Protein AF-A0A261VZ79-F1 (afdb_monomer_lite)

Foldseek 3Di:
DDDADAQQEFEEALPPQSVLLLVLLLVLPPPRHAYEYEYPPVVSCVVCPPVYHDDPDLLVSQVRHQEYEYADPDLVVVCVSQVQDPVRARPHQAANGEYEYQDDDPDHPPCNQVRCVVSHYHYHYNPDDLVVQLVSLVSRHPNVNSVSSSCSNVPD

InterPro domains:
  IPR028939 Pyrroline-5-carboxylate reductase, catalytic, N-terminal [PF03807] (8-75)
  IPR036291 NAD(P)-binding domain superfamily [SSF51735] (8-86)

Secondary structure (DSSP, 8-state):
--PPPPEEEEEE--SHHHHHHHHHHHHTT-TTEEEEEE-SSGGGTGGGBTTBEE-SSHHHHHHT-SEEEE--SSHHHHHHHTT--TT----S--TT-EEEE-S--SSPPTTHHHHHHHTT-EEE-TT--HHHHHHHHHHHS-HHHHHHHHHHHH--

Sequence (156 aa):
MNTPPVARIGIIGLGATGSAAARRLLASGLPDLALTVFDKVPAHCEPFRGSATLAVSAQEALLESDLLLLALPAAREIDRTLERFSDGQVGVEVRGKLIWNLRARPQAPAGLREAVEAAGADYVPDHAGAAQLEDLLRRRFDAARARAVAAAMLGA

Structure (mmCIF, N/CA/C/O backbone):
data_AF-A0A261VZ79-F1
#
_entry.id   AF-A0A261VZ79-F1
#
loop_
_atom_site.group_PDB
_atom_site.id
_atom_site.type_symbol
_atom_site.label_atom_id
_atom_site.label_alt_id
_atom_site.label_comp_id
_atom_site.label_asym_id
_atom_site.label_entity_id
_atom_site.label_seq_id
_atom_site.pdbx_PDB_ins_code
_atom_site.Cartn_x
_atom_site.Cartn_y
_atom_site.Cartn_z
_atom_site.occupancy
_atom_site.B_iso_or_equiv
_atom_site.auth_seq_id
_atom_site.auth_comp_id
_atom_site.auth_asym_id
_atom_site.auth_atom_id
_atom_site.pdbx_PDB_model_num
ATOM 1 N N . MET A 1 1 ? -12.005 -11.834 24.770 1.00 37.53 1 MET A N 1
ATOM 2 C CA . MET A 1 1 ? -11.865 -10.376 24.575 1.00 37.53 1 MET A CA 1
ATOM 3 C C . MET A 1 1 ? -11.205 -10.186 23.218 1.00 37.53 1 MET A C 1
ATOM 5 O O . MET A 1 1 ? -9.996 -10.334 23.136 1.00 37.53 1 MET A O 1
ATOM 9 N N . ASN A 1 2 ? -11.983 -10.014 22.145 1.00 42.09 2 ASN A N 1
ATOM 10 C CA . ASN A 1 2 ? -11.414 -9.772 20.817 1.00 42.09 2 ASN A CA 1
ATOM 11 C C . ASN A 1 2 ? -11.072 -8.288 20.729 1.00 42.09 2 ASN A C 1
ATOM 13 O O . ASN A 1 2 ? -11.975 -7.459 20.646 1.00 42.09 2 ASN A O 1
ATOM 17 N N . THR A 1 3 ? -9.786 -7.956 20.781 1.00 48.12 3 THR A N 1
ATOM 18 C CA . THR A 1 3 ? -9.308 -6.639 20.362 1.00 48.12 3 THR A CA 1
ATOM 19 C C . THR A 1 3 ? -9.805 -6.408 18.934 1.00 48.12 3 THR A C 1
ATOM 21 O O . THR A 1 3 ? -9.675 -7.324 18.111 1.00 48.12 3 THR A O 1
ATOM 24 N N . PRO A 1 4 ? -10.418 -5.257 18.613 1.00 52.59 4 PRO A N 1
ATOM 25 C CA . PRO A 1 4 ? -10.781 -4.980 17.234 1.00 52.59 4 PRO A CA 1
ATOM 26 C C . PRO A 1 4 ? -9.501 -5.059 16.383 1.00 52.59 4 PRO A C 1
ATOM 28 O O . PRO A 1 4 ? -8.465 -4.545 16.805 1.00 52.59 4 PRO A O 1
ATOM 31 N N . PRO A 1 5 ? -9.528 -5.740 15.226 1.00 65.00 5 PRO A N 1
ATOM 32 C CA . PRO A 1 5 ? -8.325 -5.929 14.425 1.00 65.00 5 PRO A CA 1
ATOM 33 C C . PRO A 1 5 ? -7.767 -4.566 13.997 1.00 65.00 5 PRO A C 1
ATOM 35 O O . PRO A 1 5 ? -8.494 -3.741 13.450 1.00 65.00 5 PRO A O 1
ATOM 38 N N . VAL A 1 6 ? -6.491 -4.323 14.294 1.00 80.38 6 VAL A N 1
ATOM 39 C CA . VAL A 1 6 ? -5.747 -3.104 13.937 1.00 80.38 6 VAL A CA 1
ATOM 40 C C . VAL A 1 6 ? -5.672 -2.993 12.412 1.00 80.38 6 VAL A C 1
ATOM 42 O O . VAL A 1 6 ? -5.397 -3.982 11.732 1.00 80.38 6 VAL A O 1
ATOM 45 N N . ALA A 1 7 ? -5.893 -1.801 11.854 1.00 86.56 7 ALA A N 1
ATOM 46 C CA . ALA A 1 7 ? -5.720 -1.574 10.423 1.00 86.56 7 ALA A CA 1
ATOM 47 C C . ALA A 1 7 ? -4.224 -1.444 10.113 1.00 86.56 7 ALA A C 1
ATOM 49 O O . ALA A 1 7 ? -3.637 -0.381 10.310 1.00 86.56 7 ALA A O 1
ATOM 50 N N . ARG A 1 8 ? -3.594 -2.531 9.658 1.00 94.25 8 ARG A N 1
ATOM 51 C CA . ARG A 1 8 ? -2.156 -2.557 9.364 1.00 94.25 8 ARG A CA 1
ATOM 52 C C . ARG A 1 8 ? -1.882 -2.164 7.916 1.00 94.25 8 ARG A C 1
ATOM 54 O O . ARG A 1 8 ? -2.153 -2.939 6.994 1.00 94.25 8 ARG A O 1
ATOM 61 N N . ILE A 1 9 ? -1.345 -0.967 7.708 1.00 96.38 9 ILE A N 1
ATOM 62 C CA . ILE A 1 9 ? -1.091 -0.408 6.376 1.00 96.38 9 ILE A CA 1
ATOM 63 C C . ILE A 1 9 ? 0.400 -0.117 6.223 1.00 96.38 9 ILE A C 1
ATOM 65 O O . ILE A 1 9 ? 0.998 0.567 7.047 1.00 96.38 9 ILE A O 1
ATOM 69 N N . GLY A 1 10 ? 0.994 -0.628 5.151 1.00 97.62 10 GLY A N 1
ATOM 70 C CA . GLY A 1 10 ? 2.381 -0.393 4.771 1.00 97.62 10 GLY A CA 1
ATOM 71 C C . GLY A 1 10 ? 2.465 0.590 3.608 1.00 97.62 10 GLY A C 1
ATOM 72 O O . GLY A 1 10 ? 1.652 0.515 2.688 1.00 97.62 10 GLY A O 1
ATOM 73 N N . ILE A 1 11 ? 3.457 1.481 3.596 1.00 98.12 11 ILE A N 1
ATOM 74 C CA . ILE A 1 11 ? 3.778 2.323 2.432 1.00 98.12 11 ILE A CA 1
ATOM 75 C C . ILE A 1 11 ? 5.247 2.160 2.074 1.00 98.12 11 ILE A C 1
ATOM 77 O O . ILE A 1 11 ? 6.126 2.419 2.895 1.00 98.12 11 ILE A O 1
ATOM 81 N N . ILE A 1 12 ? 5.509 1.787 0.821 1.00 97.81 12 ILE A N 1
ATOM 82 C CA . ILE A 1 12 ? 6.857 1.688 0.266 1.00 97.81 12 ILE A CA 1
ATOM 83 C C . ILE A 1 12 ? 7.052 2.760 -0.810 1.00 97.81 12 ILE A C 1
ATOM 85 O O . ILE A 1 12 ? 6.355 2.789 -1.828 1.00 97.81 12 ILE A O 1
ATOM 89 N N . GLY A 1 13 ? 8.050 3.616 -0.588 1.00 96.94 13 GLY A N 1
ATOM 90 C CA . GLY A 1 13 ? 8.371 4.782 -1.406 1.00 96.94 13 GLY A CA 1
ATOM 91 C C . GLY A 1 13 ? 7.678 6.039 -0.885 1.00 96.94 13 GLY A C 1
ATOM 92 O O . GLY A 1 13 ? 6.490 6.239 -1.101 1.00 96.94 13 GLY A O 1
ATOM 93 N N . LEU A 1 14 ? 8.433 6.932 -0.253 1.00 96.81 14 LEU A N 1
ATOM 94 C CA . LEU A 1 14 ? 7.964 8.168 0.377 1.00 96.81 14 LEU A CA 1
ATOM 95 C C . LEU A 1 14 ? 8.366 9.428 -0.401 1.00 96.81 14 LEU A C 1
ATOM 97 O O . LEU A 1 14 ? 8.446 10.524 0.153 1.00 96.81 14 LEU A O 1
ATOM 101 N N . GLY A 1 15 ? 8.502 9.314 -1.725 1.00 93.12 15 GLY A N 1
ATOM 102 C CA . GLY A 1 15 ? 8.431 10.478 -2.613 1.00 93.12 15 GLY A CA 1
ATOM 103 C C . GLY A 1 15 ? 7.061 11.177 -2.537 1.00 93.12 15 GLY A C 1
ATOM 104 O O . GLY A 1 15 ? 6.198 10.801 -1.747 1.00 93.12 15 GLY A O 1
ATOM 105 N N . ALA A 1 16 ? 6.811 12.167 -3.402 1.00 92.81 16 ALA A N 1
ATOM 106 C CA . ALA A 1 16 ? 5.600 13.004 -3.341 1.00 92.81 16 ALA A CA 1
ATOM 107 C C . ALA A 1 16 ? 4.281 12.218 -3.145 1.00 92.81 16 A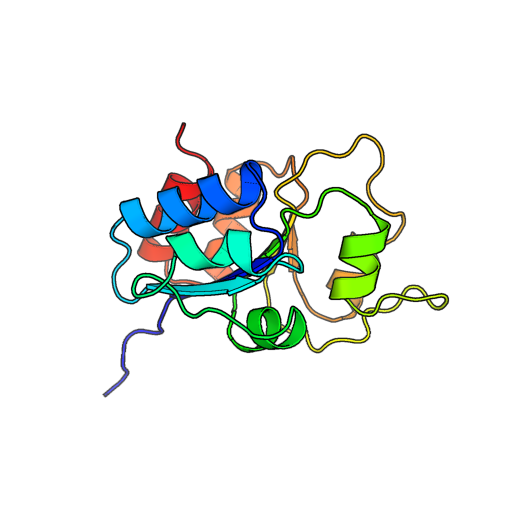LA A C 1
ATOM 109 O O . ALA A 1 16 ? 3.519 12.515 -2.229 1.00 92.81 16 ALA A O 1
ATOM 110 N N . THR A 1 17 ? 4.047 11.180 -3.957 1.00 93.25 17 THR A N 1
ATOM 111 C CA . THR A 1 17 ? 2.842 10.332 -3.893 1.00 93.25 17 THR A CA 1
ATOM 112 C C . THR A 1 17 ? 2.699 9.587 -2.565 1.00 93.25 17 THR A C 1
ATOM 114 O O . THR A 1 17 ? 1.658 9.687 -1.924 1.00 93.25 17 THR A O 1
ATOM 117 N N . GLY A 1 18 ? 3.728 8.848 -2.137 1.00 95.44 18 GLY A N 1
ATOM 118 C CA . GLY A 1 18 ? 3.648 8.040 -0.917 1.00 95.44 18 GLY A CA 1
ATOM 119 C C . GLY A 1 18 ? 3.608 8.895 0.343 1.00 95.44 18 GLY A C 1
ATOM 120 O O . GLY A 1 18 ? 2.823 8.617 1.243 1.00 95.44 18 GLY A O 1
ATOM 121 N N . SER A 1 19 ? 4.355 10.002 0.366 1.00 96.69 19 SER A N 1
ATOM 122 C CA . SER A 1 19 ? 4.275 10.981 1.452 1.00 96.69 19 SER A CA 1
ATOM 123 C C . SER A 1 19 ? 2.883 11.615 1.559 1.00 96.69 19 SER A C 1
ATOM 125 O O . SER A 1 19 ? 2.371 11.796 2.663 1.00 96.69 19 SER A O 1
ATOM 127 N N . ALA A 1 20 ? 2.241 11.943 0.432 1.00 95.38 20 ALA A N 1
ATOM 128 C CA . ALA A 1 20 ? 0.870 12.452 0.434 1.00 95.38 20 ALA A CA 1
ATOM 129 C C . ALA A 1 20 ? -0.128 11.400 0.944 1.00 95.38 20 ALA A C 1
ATOM 131 O O . ALA A 1 20 ? -0.973 11.726 1.774 1.00 95.38 20 ALA A O 1
ATOM 132 N N . ALA A 1 21 ? 0.000 10.143 0.507 1.00 95.31 21 ALA A N 1
ATOM 133 C CA . ALA A 1 21 ? -0.827 9.037 0.988 1.00 95.31 21 ALA A CA 1
ATOM 134 C C . ALA A 1 21 ? -0.677 8.818 2.502 1.00 95.31 21 ALA A C 1
ATOM 136 O O . ALA A 1 21 ? -1.677 8.762 3.215 1.00 95.31 21 ALA A O 1
ATOM 137 N N . ALA A 1 22 ? 0.560 8.789 3.007 1.00 96.56 22 ALA A N 1
ATOM 138 C CA . ALA A 1 22 ? 0.850 8.665 4.433 1.00 96.56 22 ALA A CA 1
ATOM 139 C C . ALA A 1 22 ? 0.172 9.778 5.246 1.00 96.56 22 ALA A C 1
ATOM 141 O O . ALA A 1 22 ? -0.528 9.508 6.218 1.00 96.56 22 ALA A O 1
ATOM 142 N N . ARG A 1 23 ? 0.311 11.037 4.807 1.00 96.25 23 ARG A N 1
ATOM 143 C CA . ARG A 1 23 ? -0.326 12.187 5.469 1.00 96.25 23 ARG A CA 1
ATOM 144 C C . ARG A 1 23 ? -1.848 12.096 5.458 1.00 96.25 23 ARG A C 1
ATOM 146 O O . ARG A 1 23 ? -2.460 12.400 6.473 1.00 96.25 23 ARG A O 1
ATOM 153 N N . ARG A 1 24 ? -2.459 11.672 4.347 1.00 95.00 24 ARG A N 1
ATOM 154 C CA . ARG A 1 24 ? -3.919 11.499 4.251 1.00 95.00 24 ARG A CA 1
ATOM 155 C C . ARG A 1 24 ? -4.427 10.416 5.197 1.00 95.00 24 ARG A C 1
ATOM 157 O O . ARG A 1 24 ? -5.409 10.643 5.893 1.00 95.00 24 ARG A O 1
ATOM 164 N N . LEU A 1 25 ? -3.740 9.276 5.269 1.00 94.19 25 LEU A N 1
ATOM 165 C CA . LEU A 1 25 ? -4.099 8.199 6.194 1.00 94.19 25 LEU A CA 1
ATOM 166 C C . LEU A 1 25 ? -3.987 8.648 7.652 1.00 94.19 25 LEU A C 1
ATOM 168 O O . LEU A 1 25 ? -4.920 8.433 8.418 1.00 94.19 25 LEU A O 1
ATOM 172 N N . LEU A 1 26 ? -2.911 9.344 8.022 1.00 94.25 26 LEU A N 1
ATOM 173 C CA . LEU A 1 26 ? -2.759 9.895 9.373 1.00 94.25 26 LEU A CA 1
ATOM 174 C C . LEU A 1 26 ? -3.832 10.950 9.689 1.00 94.25 26 LEU A C 1
ATOM 176 O O . LEU A 1 26 ? -4.430 10.922 10.761 1.00 94.25 26 LEU A O 1
ATOM 180 N N . ALA A 1 27 ? -4.127 11.843 8.741 1.00 92.81 27 ALA A N 1
ATOM 181 C CA . ALA A 1 27 ? -5.141 12.885 8.901 1.00 92.81 27 ALA A CA 1
ATOM 182 C C . ALA A 1 27 ? -6.579 12.340 8.941 1.00 92.81 27 ALA A C 1
ATOM 184 O O . ALA A 1 27 ? -7.464 13.010 9.467 1.00 92.81 27 ALA A O 1
ATOM 185 N N . SER A 1 28 ? -6.821 11.136 8.413 1.00 89.19 28 SER A N 1
ATOM 186 C CA . SER A 1 28 ? -8.148 10.507 8.427 1.00 89.19 28 SER A CA 1
ATOM 187 C C . SER A 1 28 ? -8.647 10.164 9.834 1.00 89.19 28 SER A C 1
ATOM 189 O O . SER A 1 28 ? -9.841 9.929 10.011 1.00 89.19 28 SER A O 1
ATOM 191 N N . GLY A 1 29 ? -7.749 10.119 10.828 1.00 81.94 29 GLY A N 1
ATOM 192 C CA . GLY A 1 29 ? -8.102 9.780 12.207 1.00 81.94 29 GLY A CA 1
ATOM 193 C C . GLY A 1 29 ? -8.626 8.352 12.366 1.00 81.94 29 GLY A C 1
ATOM 194 O O . GLY A 1 29 ? -9.380 8.086 13.299 1.00 81.94 29 GLY A O 1
ATOM 195 N N . LEU A 1 30 ? -8.262 7.446 11.448 1.00 84.25 30 LEU A N 1
ATOM 196 C CA . LEU A 1 30 ? -8.615 6.029 11.507 1.00 84.25 30 LEU A CA 1
ATOM 197 C C . LEU A 1 30 ? -8.256 5.447 12.888 1.00 84.25 30 LEU A C 1
ATOM 199 O O . LEU A 1 30 ? -7.072 5.422 13.240 1.00 84.25 30 LEU A O 1
ATOM 203 N N . PRO A 1 31 ? -9.242 4.969 13.670 1.00 76.88 31 PRO A N 1
ATOM 204 C CA . PRO A 1 31 ? -8.961 4.362 14.961 1.00 76.88 31 PRO A CA 1
ATOM 205 C C . PRO A 1 31 ? -8.159 3.075 14.755 1.00 76.88 31 PRO A C 1
ATOM 207 O O . PRO A 1 31 ? -8.459 2.281 13.856 1.00 76.88 31 PRO A O 1
ATOM 210 N N . ASP A 1 32 ? -7.142 2.879 15.595 1.00 85.19 32 ASP A N 1
ATOM 211 C CA . ASP A 1 32 ? -6.253 1.714 15.561 1.00 85.19 32 ASP A CA 1
ATOM 212 C C . ASP A 1 32 ? -5.554 1.520 14.200 1.00 85.19 32 ASP A C 1
ATOM 214 O O . ASP A 1 32 ? -5.424 0.399 13.702 1.00 85.19 32 ASP A O 1
ATOM 218 N N . LEU A 1 33 ? -5.126 2.619 13.569 1.00 91.38 33 LEU A N 1
ATOM 219 C CA . LEU A 1 33 ? -4.243 2.584 12.403 1.00 91.38 33 LEU A CA 1
ATOM 220 C C . LEU A 1 33 ? -2.807 2.268 12.842 1.00 91.38 33 LEU A C 1
ATOM 222 O O . LEU A 1 33 ? -2.171 3.067 13.527 1.00 91.38 33 LEU A O 1
ATOM 226 N N . ALA A 1 34 ? -2.270 1.143 12.373 1.00 94.31 34 ALA A N 1
ATOM 227 C CA . ALA A 1 34 ? -0.839 0.863 12.411 1.00 94.31 34 ALA A CA 1
ATOM 228 C C . ALA A 1 34 ? -0.248 1.148 11.029 1.00 94.31 34 ALA A C 1
ATOM 230 O O . ALA A 1 34 ? -0.346 0.327 10.114 1.00 94.31 34 ALA A O 1
ATOM 231 N N . LEU A 1 35 ? 0.329 2.340 10.877 1.00 96.94 35 LEU A N 1
ATOM 232 C CA . LEU A 1 35 ? 1.015 2.743 9.655 1.00 96.94 35 LEU A CA 1
ATOM 233 C C . LEU A 1 35 ? 2.505 2.406 9.759 1.00 96.94 35 LEU A C 1
ATOM 235 O O . LEU A 1 35 ? 3.185 2.905 10.654 1.00 96.94 35 LEU A O 1
ATOM 239 N N . THR A 1 36 ? 3.013 1.629 8.807 1.00 98.06 36 THR A N 1
ATOM 240 C CA . THR A 1 36 ? 4.442 1.336 8.652 1.00 98.06 36 THR A CA 1
ATOM 241 C C . THR A 1 36 ? 4.937 1.920 7.337 1.00 98.06 36 THR A C 1
ATOM 243 O O . THR A 1 36 ? 4.340 1.700 6.285 1.00 98.06 36 THR A O 1
ATOM 246 N N . VAL A 1 37 ? 6.029 2.679 7.366 1.00 98.44 37 VAL A N 1
ATOM 247 C CA . VAL A 1 37 ? 6.577 3.346 6.181 1.00 98.44 37 VAL A CA 1
ATOM 248 C C . VAL A 1 37 ? 8.021 2.943 5.926 1.00 98.44 37 VAL A C 1
ATOM 250 O O . VAL A 1 37 ? 8.805 2.766 6.856 1.00 98.44 37 VAL A O 1
ATOM 253 N N . PHE A 1 38 ? 8.376 2.836 4.648 1.00 98.31 38 PHE A N 1
ATOM 254 C CA . PHE A 1 38 ? 9.738 2.585 4.200 1.00 98.31 38 PHE A CA 1
ATOM 255 C C . PHE A 1 38 ? 10.063 3.373 2.928 1.00 98.31 38 PHE A C 1
ATOM 257 O O . PHE A 1 38 ? 9.279 3.430 1.978 1.00 98.31 38 PHE A O 1
ATOM 264 N N . ASP A 1 39 ? 11.274 3.918 2.872 1.00 97.56 39 ASP A N 1
ATOM 265 C CA . ASP A 1 39 ? 11.907 4.437 1.665 1.00 97.56 39 ASP A CA 1
ATOM 266 C C . ASP A 1 39 ? 13.393 4.056 1.692 1.00 97.56 39 ASP A C 1
ATOM 268 O O . ASP A 1 39 ? 14.020 4.005 2.749 1.00 97.56 39 ASP A O 1
ATOM 272 N N . LYS A 1 40 ? 13.975 3.820 0.513 1.00 94.81 40 LYS A N 1
ATOM 273 C CA . LYS A 1 40 ? 15.418 3.586 0.359 1.00 94.81 40 LYS A CA 1
ATOM 274 C C . LYS A 1 40 ? 16.263 4.806 0.754 1.00 94.81 40 LYS A C 1
ATOM 276 O O . LYS A 1 40 ? 17.462 4.663 0.963 1.00 94.81 40 LYS A O 1
ATOM 281 N N . VAL A 1 41 ? 15.663 5.999 0.777 1.00 95.00 41 VAL A N 1
ATOM 282 C CA . VAL A 1 41 ? 16.247 7.258 1.244 1.00 95.00 41 VAL A CA 1
ATOM 283 C C . VAL A 1 41 ? 15.709 7.534 2.654 1.00 95.00 41 VAL A C 1
ATOM 285 O O . VAL A 1 41 ? 14.591 8.038 2.782 1.00 95.00 41 VAL A O 1
ATOM 288 N N . PRO A 1 42 ? 16.483 7.268 3.726 1.00 93.56 42 PRO A N 1
ATOM 289 C CA . PRO A 1 42 ? 15.990 7.369 5.104 1.00 93.56 42 PRO A CA 1
ATOM 290 C C . PRO A 1 42 ? 15.425 8.746 5.475 1.00 93.56 42 PRO A C 1
ATOM 292 O O . PRO A 1 42 ? 14.470 8.843 6.241 1.00 93.56 42 PRO A O 1
ATOM 295 N N . ALA A 1 43 ? 15.962 9.817 4.880 1.00 95.75 43 ALA A N 1
ATOM 296 C CA . ALA A 1 43 ? 15.487 11.182 5.096 1.00 95.75 43 ALA A CA 1
ATOM 297 C C . ALA A 1 43 ? 14.008 11.388 4.705 1.00 95.75 43 ALA A C 1
ATOM 299 O O . ALA A 1 43 ? 13.357 12.269 5.260 1.00 95.75 43 ALA A O 1
ATOM 300 N N . HIS A 1 44 ? 13.454 10.583 3.788 1.00 96.94 44 HIS A N 1
ATOM 301 C CA . HIS A 1 44 ? 12.030 10.655 3.443 1.00 96.94 44 HIS A CA 1
ATOM 302 C C . HIS A 1 44 ? 11.121 10.071 4.535 1.00 96.94 44 HIS A C 1
ATOM 304 O O . HIS A 1 44 ? 9.953 10.449 4.609 1.00 96.94 44 HIS A O 1
ATOM 310 N N . CYS A 1 45 ? 11.633 9.167 5.378 1.00 97.00 45 CYS A N 1
ATOM 311 C CA . CYS A 1 45 ? 10.884 8.554 6.478 1.00 97.00 45 CYS A CA 1
ATOM 312 C C . CYS A 1 45 ? 10.797 9.463 7.708 1.00 97.00 45 CYS A C 1
ATOM 314 O O . CYS A 1 45 ? 9.815 9.406 8.444 1.00 97.00 45 CYS A O 1
ATOM 316 N N . GLU A 1 46 ? 11.808 10.306 7.925 1.00 96.69 46 GLU A N 1
ATOM 317 C CA . GLU A 1 46 ? 11.949 11.125 9.133 1.00 96.69 46 GLU A CA 1
ATOM 318 C C . GLU A 1 46 ? 10.716 11.984 9.479 1.00 96.69 46 GLU A C 1
ATOM 320 O O . GLU A 1 46 ? 10.330 12.000 10.648 1.00 96.69 46 GLU A O 1
ATOM 325 N N . PRO A 1 47 ? 10.008 12.613 8.515 1.00 97.50 47 PRO A N 1
ATOM 326 C CA . PRO A 1 47 ? 8.791 13.376 8.806 1.00 97.50 47 PRO A CA 1
ATOM 327 C C . PRO A 1 47 ? 7.650 12.568 9.441 1.00 97.50 47 PRO A C 1
ATOM 329 O O . PRO A 1 47 ? 6.706 13.165 9.951 1.00 97.50 47 PRO A O 1
ATOM 332 N N . PHE A 1 48 ? 7.696 11.235 9.378 1.00 97.69 48 PHE A N 1
ATOM 333 C CA . PHE A 1 48 ? 6.671 10.346 9.928 1.00 97.69 48 PHE A CA 1
ATOM 334 C C . PHE A 1 48 ? 7.062 9.748 11.284 1.00 97.69 48 PHE A C 1
ATOM 336 O O . PHE A 1 48 ? 6.283 8.992 11.868 1.00 97.69 48 PHE A O 1
ATOM 343 N N . ARG A 1 49 ? 8.245 10.087 11.816 1.00 96.50 49 ARG A N 1
ATOM 344 C CA . ARG A 1 49 ? 8.698 9.609 13.125 1.00 96.50 49 ARG A CA 1
ATOM 345 C C . ARG A 1 49 ? 7.704 9.994 14.218 1.00 96.50 49 ARG A C 1
ATOM 347 O O . ARG A 1 49 ? 7.265 11.135 14.312 1.00 96.50 49 ARG A O 1
ATOM 354 N N . GLY A 1 50 ? 7.331 9.010 15.034 1.00 95.06 50 GLY A N 1
ATOM 355 C CA . GLY A 1 50 ? 6.352 9.169 16.113 1.00 95.06 50 GLY A CA 1
ATOM 356 C C . GLY A 1 50 ? 4.887 9.148 15.661 1.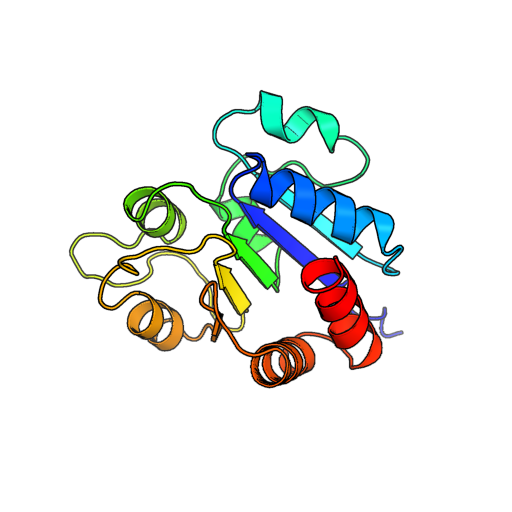00 95.06 50 GLY A C 1
ATOM 357 O O . GLY A 1 50 ? 4.014 9.020 16.508 1.00 95.06 50 GLY A O 1
ATOM 358 N N . SER A 1 51 ? 4.612 9.228 14.354 1.00 95.56 51 SER A N 1
ATOM 359 C CA . SER A 1 51 ? 3.259 9.076 13.786 1.00 95.56 51 SER A CA 1
ATOM 360 C C . SER A 1 51 ? 3.075 7.754 13.033 1.00 95.56 51 SER A C 1
AT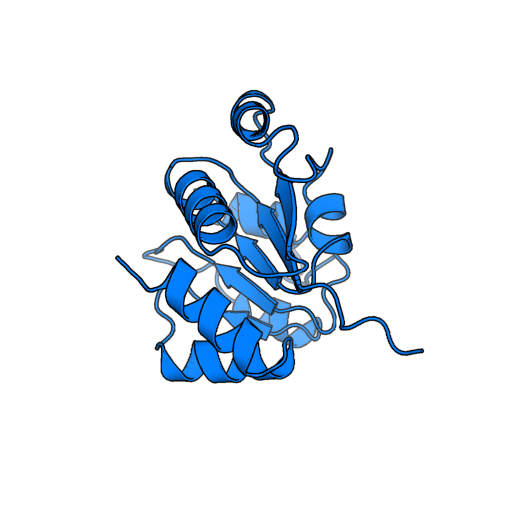OM 362 O O . SER A 1 51 ? 1.951 7.303 12.845 1.00 95.56 51 SER A O 1
ATOM 364 N N . ALA A 1 52 ? 4.170 7.135 12.597 1.00 96.88 52 ALA A N 1
ATOM 365 C CA . ALA A 1 52 ? 4.212 5.839 11.935 1.00 96.88 52 ALA A CA 1
ATOM 366 C C . ALA A 1 52 ? 5.420 5.032 12.432 1.00 96.88 52 ALA A C 1
ATOM 368 O O . ALA A 1 52 ? 6.389 5.593 12.956 1.00 96.88 52 ALA A O 1
ATOM 369 N N . THR A 1 53 ? 5.387 3.721 12.216 1.00 97.31 53 THR A N 1
ATOM 370 C CA . THR A 1 53 ? 6.557 2.851 12.343 1.00 97.31 53 THR A CA 1
ATOM 371 C C . THR A 1 53 ? 7.463 3.061 11.135 1.00 97.31 53 THR A C 1
ATOM 373 O O . THR A 1 53 ? 7.013 3.003 9.991 1.00 97.31 53 THR A O 1
ATOM 376 N N . LEU A 1 54 ? 8.750 3.308 11.374 1.00 98.25 54 LEU A N 1
ATOM 377 C CA . LEU A 1 54 ? 9.752 3.436 10.319 1.00 98.25 54 LEU A CA 1
ATOM 378 C C . LEU A 1 54 ? 10.421 2.077 10.160 1.00 98.25 54 LEU A C 1
ATOM 380 O O . LEU A 1 54 ? 11.260 1.713 10.981 1.00 98.25 54 LEU A O 1
ATOM 384 N N . ALA A 1 55 ? 10.044 1.341 9.121 1.00 97.56 55 ALA A N 1
ATOM 385 C CA . ALA A 1 55 ? 10.687 0.075 8.811 1.00 97.56 55 ALA A CA 1
ATOM 386 C C . ALA A 1 55 ? 12.126 0.310 8.323 1.00 97.56 55 ALA A C 1
ATOM 388 O O . ALA A 1 55 ? 12.420 1.289 7.630 1.00 97.56 55 ALA A O 1
ATOM 389 N N . VAL A 1 56 ? 13.024 -0.612 8.654 1.00 96.00 56 VAL A N 1
ATOM 390 C CA . VAL A 1 56 ? 14.414 -0.648 8.188 1.00 96.00 56 VAL A CA 1
ATOM 391 C C . VAL A 1 56 ? 14.543 -1.275 6.799 1.00 96.00 56 VAL A C 1
ATOM 393 O O . VAL A 1 56 ? 15.586 -1.147 6.158 1.00 96.00 56 VAL A O 1
ATOM 396 N N . SER A 1 57 ? 13.492 -1.940 6.308 1.00 95.62 57 SER A N 1
ATOM 397 C CA . SER A 1 57 ? 13.460 -2.554 4.978 1.00 95.62 57 SER A CA 1
ATOM 398 C C . SER A 1 57 ? 12.059 -2.572 4.351 1.00 95.62 57 SER A C 1
ATOM 400 O O . SER A 1 57 ? 11.039 -2.495 5.035 1.00 95.62 57 SER A O 1
ATOM 402 N N . ALA A 1 58 ? 12.007 -2.741 3.025 1.00 95.06 58 ALA A N 1
ATOM 403 C CA . ALA A 1 58 ? 10.761 -2.988 2.296 1.00 95.06 58 ALA A CA 1
ATOM 404 C C . ALA A 1 58 ? 10.057 -4.268 2.778 1.00 95.06 58 ALA A C 1
ATOM 406 O O . ALA A 1 58 ? 8.832 -4.298 2.875 1.00 95.06 58 ALA A O 1
ATOM 407 N N . GLN A 1 59 ? 10.836 -5.303 3.104 1.00 94.06 59 GLN A N 1
ATOM 408 C CA . GLN A 1 59 ? 10.331 -6.582 3.595 1.00 94.06 59 GLN A CA 1
ATOM 409 C C . GLN A 1 59 ? 9.639 -6.426 4.951 1.00 94.06 59 GLN A C 1
ATOM 411 O O . GLN A 1 59 ? 8.550 -6.952 5.146 1.00 94.06 59 GLN A O 1
ATOM 416 N N . GLU A 1 60 ? 10.223 -5.660 5.870 1.00 94.56 60 GLU A N 1
ATOM 417 C CA . GLU A 1 60 ? 9.599 -5.375 7.164 1.00 94.56 60 GLU A CA 1
ATOM 418 C C . GLU A 1 60 ? 8.287 -4.598 6.994 1.00 94.56 60 GLU A C 1
ATOM 420 O O . GLU A 1 60 ? 7.267 -4.997 7.550 1.00 94.56 60 GLU A O 1
ATOM 425 N N . ALA A 1 61 ? 8.263 -3.557 6.151 1.00 96.19 61 ALA A N 1
ATOM 426 C CA . ALA A 1 61 ? 7.023 -2.831 5.856 1.00 96.19 61 ALA A CA 1
ATOM 427 C C . ALA A 1 61 ? 5.928 -3.745 5.275 1.00 96.19 61 ALA A C 1
ATOM 429 O O . ALA A 1 61 ? 4.742 -3.570 5.564 1.00 96.19 61 ALA A O 1
ATOM 430 N N . LEU A 1 62 ? 6.316 -4.736 4.471 1.00 94.94 62 LEU A N 1
ATOM 431 C CA . LEU A 1 62 ? 5.420 -5.742 3.909 1.00 94.94 62 LEU A CA 1
ATOM 432 C C . LEU A 1 62 ? 4.927 -6.739 4.971 1.00 94.94 62 LEU A C 1
ATOM 434 O O . LEU A 1 62 ? 3.736 -7.049 5.001 1.00 94.94 62 LEU A O 1
ATOM 438 N N . LEU A 1 63 ? 5.792 -7.232 5.858 1.00 93.06 63 LEU A N 1
ATOM 439 C CA . LEU A 1 63 ? 5.424 -8.174 6.926 1.00 93.06 63 LEU A CA 1
ATOM 440 C C . LEU A 1 63 ? 4.451 -7.548 7.936 1.00 93.06 63 LEU A C 1
ATOM 442 O O . LEU A 1 63 ? 3.443 -8.166 8.298 1.00 93.06 63 LEU A O 1
ATOM 446 N N . GLU A 1 64 ? 4.704 -6.295 8.305 1.00 93.69 64 GLU A N 1
ATOM 447 C CA . GLU A 1 64 ? 3.916 -5.535 9.277 1.00 93.69 64 GLU A CA 1
ATOM 448 C C . GLU A 1 64 ? 2.573 -5.028 8.734 1.00 93.69 64 GLU A C 1
ATOM 450 O O . GLU A 1 64 ? 1.818 -4.401 9.470 1.00 93.69 64 GLU A O 1
ATOM 455 N N . SER A 1 65 ? 2.241 -5.298 7.467 1.00 95.25 65 SER A N 1
ATOM 456 C CA . SER A 1 65 ? 1.034 -4.778 6.819 1.00 95.25 65 SER A CA 1
ATOM 457 C C . SER A 1 65 ? 0.112 -5.851 6.242 1.00 95.25 65 SER A C 1
ATOM 459 O O . SER A 1 65 ? 0.516 -6.950 5.861 1.00 95.25 65 SER A O 1
ATOM 461 N N . ASP A 1 66 ? -1.171 -5.510 6.178 1.00 94.62 66 ASP A N 1
ATOM 462 C CA . ASP A 1 66 ? -2.223 -6.279 5.510 1.00 94.62 66 ASP A CA 1
ATOM 463 C C . ASP A 1 66 ? -2.619 -5.657 4.170 1.00 94.62 66 ASP A C 1
ATOM 465 O O . ASP A 1 66 ? -3.013 -6.373 3.246 1.00 94.62 66 ASP A O 1
ATOM 469 N N . LEU A 1 67 ? -2.468 -4.335 4.077 1.00 95.38 67 LEU A N 1
ATOM 470 C CA . LEU A 1 67 ? -2.529 -3.535 2.861 1.00 95.38 67 LEU A CA 1
ATOM 471 C C . LEU A 1 67 ? -1.161 -2.890 2.630 1.00 95.38 67 LEU A C 1
ATOM 473 O O . LEU A 1 67 ? -0.705 -2.111 3.463 1.00 95.38 67 LEU A O 1
ATOM 477 N N . LEU A 1 68 ? -0.539 -3.164 1.487 1.00 96.75 68 LEU A N 1
ATOM 478 C CA . LEU A 1 68 ? 0.729 -2.574 1.081 1.00 96.75 68 LEU A CA 1
ATOM 479 C C . LEU A 1 68 ? 0.518 -1.587 -0.068 1.00 96.75 68 LEU A C 1
ATOM 481 O O . LEU A 1 68 ? 0.133 -1.972 -1.172 1.00 96.75 68 LEU A O 1
ATOM 485 N N . LEU A 1 69 ? 0.809 -0.314 0.175 1.00 96.00 69 LEU A N 1
ATOM 486 C CA . LEU A 1 69 ? 0.771 0.744 -0.826 1.00 96.00 69 LEU A CA 1
ATOM 487 C C . LEU A 1 69 ? 2.159 0.917 -1.449 1.00 96.00 69 LEU A C 1
ATOM 489 O O . LEU A 1 69 ? 3.128 1.267 -0.773 1.00 96.00 69 LEU A O 1
ATOM 493 N N . LEU A 1 70 ? 2.255 0.706 -2.757 1.00 95.38 70 LEU A N 1
ATOM 494 C CA . LEU A 1 70 ? 3.481 0.897 -3.522 1.00 95.38 70 LEU A CA 1
ATOM 495 C C . LEU A 1 70 ? 3.437 2.253 -4.229 1.00 95.38 70 LEU A C 1
ATOM 497 O O . LEU A 1 70 ? 2.617 2.478 -5.117 1.00 95.38 70 LEU A O 1
ATOM 501 N N . ALA A 1 71 ? 4.349 3.153 -3.870 1.00 94.56 71 ALA A N 1
ATOM 502 C CA . ALA A 1 71 ? 4.498 4.476 -4.480 1.00 94.56 71 ALA A CA 1
ATOM 503 C C . ALA A 1 71 ? 5.890 4.651 -5.117 1.00 94.56 71 ALA A C 1
ATOM 505 O O . ALA A 1 71 ? 6.514 5.713 -5.042 1.00 94.56 71 ALA A O 1
ATOM 506 N N . LEU A 1 72 ? 6.373 3.588 -5.765 1.00 92.19 72 LEU A N 1
ATOM 507 C CA . LEU A 1 72 ? 7.720 3.494 -6.321 1.00 92.19 72 LEU A CA 1
ATOM 508 C C . LEU A 1 72 ? 7.811 4.067 -7.748 1.00 92.19 72 LEU A C 1
ATOM 510 O O . LEU A 1 72 ? 6.908 3.841 -8.559 1.00 92.19 72 LEU A O 1
ATOM 514 N N . PRO A 1 73 ? 8.884 4.808 -8.090 1.00 86.12 73 PRO A N 1
ATOM 515 C CA . PRO A 1 73 ? 8.974 5.494 -9.375 1.00 86.12 73 PRO A CA 1
ATOM 516 C C . PRO A 1 73 ? 9.193 4.568 -10.579 1.00 86.12 73 PRO A C 1
ATOM 518 O O . PRO A 1 73 ? 8.779 4.938 -11.675 1.00 86.12 73 PRO A O 1
ATOM 521 N N . ALA A 1 74 ? 9.801 3.386 -10.416 1.00 85.44 74 ALA A N 1
ATOM 522 C CA . ALA A 1 74 ? 10.097 2.484 -11.532 1.00 85.44 74 ALA A CA 1
ATOM 523 C C . ALA A 1 74 ? 9.568 1.048 -11.345 1.00 85.44 74 ALA A C 1
ATOM 525 O O . ALA A 1 74 ? 9.514 0.522 -10.237 1.00 85.44 74 ALA A O 1
ATOM 526 N N . ALA A 1 75 ? 9.248 0.377 -12.463 1.00 84.44 75 ALA A N 1
ATOM 527 C CA . ALA A 1 75 ? 8.883 -1.049 -12.523 1.00 84.44 75 ALA A CA 1
ATOM 528 C C . ALA A 1 75 ? 9.877 -1.944 -11.771 1.00 84.44 75 ALA A C 1
ATOM 530 O O . ALA A 1 75 ? 9.487 -2.673 -10.865 1.00 84.44 75 ALA A O 1
ATOM 531 N N . ARG A 1 76 ? 11.171 -1.764 -12.056 1.00 87.38 76 ARG A N 1
ATOM 532 C CA . ARG A 1 76 ? 12.271 -2.492 -11.408 1.00 87.38 76 ARG A CA 1
ATOM 533 C C . ARG A 1 76 ? 12.287 -2.380 -9.883 1.00 87.38 76 ARG A C 1
ATOM 535 O O . ARG A 1 76 ? 12.826 -3.251 -9.219 1.00 87.38 76 ARG A O 1
ATOM 542 N N . GLU A 1 77 ? 11.788 -1.282 -9.317 1.00 90.00 77 GLU A N 1
ATOM 543 C CA . GLU A 1 77 ? 11.771 -1.116 -7.862 1.00 90.00 77 GLU A CA 1
ATOM 544 C C . GLU A 1 77 ? 10.632 -1.916 -7.245 1.00 90.00 77 GLU A C 1
ATOM 546 O O . GLU A 1 77 ? 10.831 -2.492 -6.185 1.00 90.00 77 GLU A O 1
ATOM 551 N N . ILE A 1 78 ? 9.489 -2.020 -7.931 1.00 90.38 78 ILE A N 1
ATOM 552 C CA . ILE A 1 78 ? 8.410 -2.922 -7.513 1.00 90.38 78 ILE A CA 1
ATOM 553 C C . ILE A 1 78 ? 8.880 -4.370 -7.580 1.00 90.38 78 ILE A C 1
ATOM 555 O O . ILE A 1 78 ? 8.714 -5.096 -6.608 1.00 90.38 78 ILE A O 1
ATOM 559 N N . ASP A 1 79 ? 9.515 -4.758 -8.683 1.00 91.31 79 ASP A N 1
ATOM 560 C CA . ASP A 1 79 ? 10.050 -6.109 -8.845 1.00 91.31 79 ASP A CA 1
ATOM 561 C C . ASP A 1 79 ? 11.055 -6.440 -7.741 1.00 91.31 79 ASP A C 1
ATOM 563 O O . ASP A 1 79 ? 10.939 -7.469 -7.091 1.00 91.31 79 ASP A O 1
ATOM 567 N N . ARG A 1 80 ? 11.967 -5.516 -7.419 1.00 91.31 80 ARG A N 1
ATOM 568 C CA . ARG A 1 80 ? 12.887 -5.684 -6.284 1.00 91.31 80 ARG A CA 1
ATOM 569 C C . ARG A 1 80 ? 12.178 -5.772 -4.933 1.00 91.31 80 ARG A C 1
ATOM 571 O O . ARG A 1 80 ? 12.602 -6.560 -4.102 1.00 91.31 80 ARG A O 1
ATOM 578 N N . THR A 1 81 ? 11.146 -4.964 -4.694 1.00 92.94 81 THR A N 1
ATOM 579 C CA . THR A 1 81 ? 10.362 -5.003 -3.448 1.00 92.94 81 THR A CA 1
ATOM 580 C C . THR A 1 81 ? 9.603 -6.317 -3.285 1.00 92.94 81 THR A C 1
ATOM 582 O O . THR A 1 81 ? 9.446 -6.783 -2.163 1.00 92.94 81 THR A O 1
ATOM 585 N N . LEU A 1 82 ? 9.144 -6.907 -4.388 1.00 93.12 82 LEU A N 1
ATOM 586 C CA . LEU A 1 82 ? 8.441 -8.189 -4.402 1.00 93.12 82 LEU A CA 1
ATOM 587 C C . LEU A 1 82 ? 9.383 -9.384 -4.603 1.00 93.12 82 LEU A C 1
ATOM 589 O O . LEU A 1 82 ? 8.908 -10.502 -4.786 1.00 93.12 82 LEU A O 1
ATOM 593 N N . GLU A 1 83 ? 10.697 -9.141 -4.621 1.00 93.75 83 GLU A N 1
ATOM 594 C CA . GLU A 1 83 ? 11.724 -10.133 -4.967 1.00 93.75 83 GLU A CA 1
ATOM 595 C C . GLU A 1 83 ? 11.362 -10.931 -6.230 1.00 93.75 83 GLU A C 1
ATOM 597 O O . GLU A 1 83 ? 11.610 -12.127 -6.340 1.00 93.75 83 GLU A O 1
ATOM 602 N N . ARG A 1 84 ? 10.737 -10.240 -7.190 1.00 91.31 84 ARG A N 1
ATOM 603 C CA . ARG A 1 84 ? 10.301 -10.779 -8.470 1.00 91.31 84 ARG A CA 1
ATOM 604 C C . ARG A 1 84 ? 11.429 -10.643 -9.473 1.00 91.31 84 ARG A C 1
ATOM 606 O O . ARG A 1 84 ? 11.654 -9.567 -10.030 1.00 91.31 84 ARG A O 1
ATOM 613 N N . PHE A 1 85 ? 12.164 -11.728 -9.666 1.00 88.12 85 PHE A N 1
ATOM 614 C CA . PHE A 1 85 ? 13.339 -11.760 -10.530 1.00 88.12 85 PHE A CA 1
ATOM 615 C C . PHE A 1 85 ? 13.017 -12.444 -11.866 1.00 88.12 85 PHE A C 1
ATOM 617 O O . PHE A 1 85 ? 11.929 -12.284 -12.421 1.00 88.12 85 PHE A O 1
ATOM 624 N N . SER A 1 86 ? 13.990 -13.152 -12.435 1.00 83.81 86 SER A N 1
ATOM 625 C CA . SER A 1 86 ? 13.954 -13.693 -13.796 1.00 83.81 86 SER A CA 1
ATOM 626 C C . SER A 1 86 ? 12.864 -14.743 -14.035 1.00 83.81 86 SER A C 1
ATOM 628 O O . SER A 1 86 ? 12.461 -14.939 -15.177 1.00 83.81 86 SER A O 1
ATOM 630 N N . ASP A 1 87 ? 12.406 -15.427 -12.985 1.00 83.69 87 ASP A N 1
ATOM 631 C CA . ASP A 1 87 ? 11.332 -16.429 -13.036 1.00 83.69 87 ASP A CA 1
ATOM 632 C C . ASP A 1 87 ? 9.925 -15.806 -13.054 1.00 83.69 87 ASP A C 1
ATOM 634 O O . ASP A 1 87 ? 8.937 -16.504 -13.281 1.00 83.69 87 ASP A O 1
ATOM 638 N N . GLY A 1 88 ? 9.831 -14.490 -12.835 1.00 86.19 88 GLY A N 1
ATOM 639 C CA . GLY A 1 88 ? 8.577 -13.753 -12.789 1.00 86.19 88 GLY A CA 1
ATOM 640 C C . GLY A 1 88 ? 7.717 -14.039 -11.557 1.00 86.19 88 GLY A C 1
ATOM 641 O O . GLY A 1 88 ? 6.617 -13.493 -11.485 1.00 86.19 88 GLY A O 1
ATOM 642 N N . GLN A 1 89 ? 8.193 -14.838 -10.596 1.00 92.06 89 GLN A N 1
ATOM 643 C CA . GLN A 1 89 ? 7.456 -15.209 -9.386 1.00 92.06 89 GLN A CA 1
ATOM 644 C C . GLN A 1 89 ? 7.726 -14.223 -8.249 1.00 92.06 89 GLN A C 1
ATOM 646 O O . GLN A 1 89 ? 8.810 -13.664 -8.148 1.00 92.06 89 GLN A O 1
ATOM 651 N N . VAL A 1 90 ? 6.738 -13.990 -7.385 1.00 94.31 90 VAL A N 1
ATOM 652 C CA . VAL A 1 90 ? 6.932 -13.173 -6.178 1.00 94.31 90 VAL A CA 1
ATOM 653 C C . VAL A 1 90 ? 7.694 -14.002 -5.141 1.00 94.31 90 VAL A C 1
ATOM 655 O O . VAL A 1 90 ? 7.203 -15.046 -4.718 1.00 94.31 90 VAL A O 1
ATOM 658 N N . GLY A 1 91 ? 8.880 -13.538 -4.738 1.00 93.00 91 GLY A N 1
ATOM 659 C CA . GLY A 1 91 ? 9.750 -14.234 -3.781 1.00 93.00 91 GLY A CA 1
ATOM 660 C C . GLY A 1 91 ? 9.432 -13.958 -2.306 1.00 93.00 91 GLY A C 1
ATOM 661 O O . GLY A 1 91 ? 9.891 -14.683 -1.427 1.00 93.00 91 GLY A O 1
ATOM 662 N N . VAL A 1 92 ? 8.623 -12.933 -2.025 1.00 93.38 92 VAL A N 1
ATOM 663 C CA . VAL A 1 92 ? 8.227 -12.532 -0.663 1.00 93.38 92 VAL A CA 1
ATOM 664 C C . VAL A 1 92 ? 6.853 -13.079 -0.261 1.00 93.38 92 VAL A C 1
ATOM 666 O O . VAL A 1 92 ? 5.967 -13.272 -1.091 1.00 93.38 92 VAL A O 1
ATOM 669 N N . GLU A 1 93 ? 6.637 -13.271 1.043 1.00 93.62 93 GLU A N 1
ATOM 670 C CA . GLU A 1 93 ? 5.362 -13.755 1.587 1.00 93.62 93 GLU A CA 1
ATOM 671 C C . GLU A 1 93 ? 4.265 -12.683 1.511 1.00 93.62 93 GLU A C 1
ATOM 673 O O . GLU A 1 93 ? 4.191 -11.772 2.341 1.00 93.62 93 GLU A O 1
ATOM 678 N N . VAL A 1 94 ? 3.388 -12.802 0.515 1.00 95.38 94 VAL A N 1
ATOM 679 C CA . VAL A 1 94 ? 2.284 -11.859 0.277 1.00 95.38 94 VAL A CA 1
ATOM 680 C C . VAL A 1 94 ? 0.902 -12.466 0.471 1.00 95.38 94 VAL A C 1
ATOM 682 O O . VAL A 1 94 ? -0.087 -11.747 0.331 1.00 95.38 94 VAL A O 1
ATOM 685 N N . ARG A 1 95 ? 0.790 -13.754 0.812 1.00 94.88 95 ARG A N 1
ATOM 686 C CA . ARG A 1 95 ? -0.496 -14.452 0.838 1.00 94.88 95 ARG A CA 1
ATOM 687 C C . ARG A 1 95 ? -1.509 -13.736 1.728 1.00 94.88 95 ARG A C 1
ATOM 689 O O . ARG A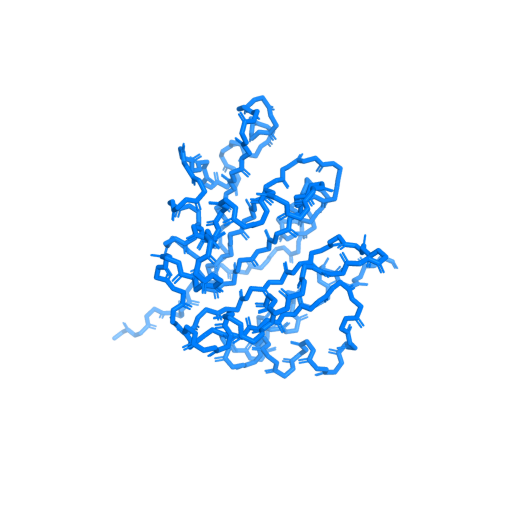 1 95 ? -1.244 -13.405 2.882 1.00 94.88 95 ARG A O 1
ATOM 696 N N . GLY A 1 96 ? -2.699 -13.519 1.177 1.00 92.81 96 GLY A N 1
ATOM 697 C CA . GLY A 1 96 ? -3.811 -12.856 1.845 1.00 92.81 96 GLY A CA 1
ATOM 698 C C . GLY A 1 96 ? -3.651 -11.344 2.012 1.00 92.81 96 GLY A C 1
ATOM 699 O O . GLY A 1 96 ? -4.525 -10.738 2.624 1.00 92.81 96 GLY A O 1
ATOM 700 N N . LYS A 1 97 ? -2.577 -10.722 1.506 1.00 95.00 97 LYS A N 1
ATOM 701 C CA . LYS A 1 97 ? -2.394 -9.262 1.525 1.00 95.00 97 LYS A CA 1
ATOM 702 C C . LYS A 1 97 ? -3.047 -8.609 0.308 1.00 95.00 97 LYS A C 1
ATOM 704 O O . LYS A 1 97 ? -3.253 -9.241 -0.725 1.00 95.00 97 LYS A O 1
ATOM 709 N N . LEU A 1 98 ? -3.316 -7.313 0.431 1.00 95.62 98 LEU A N 1
ATOM 710 C CA . LEU A 1 98 ? -3.725 -6.452 -0.675 1.00 95.62 98 LEU A CA 1
ATOM 711 C C . LEU A 1 98 ? -2.551 -5.553 -1.068 1.00 95.62 98 LEU A C 1
ATOM 713 O O . LEU A 1 98 ? -2.055 -4.794 -0.238 1.00 95.62 98 LEU A O 1
ATOM 717 N N . ILE A 1 99 ? -2.106 -5.618 -2.320 1.00 95.06 99 ILE A N 1
ATOM 718 C CA . ILE A 1 99 ? -1.023 -4.785 -2.851 1.00 95.06 99 ILE A CA 1
ATOM 719 C C . ILE A 1 99 ? -1.617 -3.752 -3.799 1.00 95.06 99 ILE A C 1
ATOM 721 O O . ILE A 1 99 ? -2.177 -4.099 -4.836 1.00 95.06 99 ILE A O 1
ATOM 725 N N . TRP A 1 100 ? -1.458 -2.473 -3.477 1.00 94.25 100 TRP A N 1
ATOM 726 C CA . TRP A 1 100 ? -2.003 -1.377 -4.269 1.00 94.25 100 TRP A CA 1
ATOM 727 C C . TRP A 1 100 ? -0.898 -0.471 -4.801 1.00 94.25 100 TRP A C 1
ATOM 729 O O . TRP A 1 100 ? -0.206 0.217 -4.053 1.00 94.25 100 TRP A O 1
ATOM 739 N N . ASN A 1 101 ? -0.737 -0.449 -6.123 1.00 92.44 101 ASN A N 1
ATOM 740 C CA . ASN A 1 101 ? 0.155 0.485 -6.795 1.00 92.44 101 ASN A CA 1
ATOM 741 C C . ASN A 1 101 ? -0.506 1.864 -6.934 1.00 92.44 101 ASN A C 1
ATOM 743 O O . ASN A 1 101 ? -1.486 2.009 -7.653 1.00 92.44 101 ASN A O 1
ATOM 747 N N . LEU A 1 102 ? 0.065 2.885 -6.295 1.00 91.00 102 LEU A N 1
ATOM 748 C CA . LEU A 1 102 ? -0.457 4.255 -6.309 1.00 91.00 102 LEU A CA 1
ATOM 749 C C . LEU A 1 102 ? 0.035 5.092 -7.492 1.00 91.00 102 LEU A C 1
ATOM 751 O O . LEU A 1 102 ? -0.418 6.221 -7.678 1.00 91.00 102 LEU A O 1
ATOM 755 N N . ARG A 1 103 ? 1.019 4.604 -8.255 1.00 86.25 103 ARG A N 1
ATOM 756 C CA . ARG A 1 103 ? 1.590 5.366 -9.368 1.00 86.25 103 ARG A CA 1
ATOM 757 C C . ARG A 1 103 ? 1.106 4.857 -10.706 1.00 86.25 103 ARG A C 1
ATOM 759 O O . ARG A 1 103 ? 1.369 3.706 -11.071 1.00 86.25 103 ARG A O 1
ATOM 766 N N . ALA A 1 104 ? 0.500 5.780 -11.450 1.00 73.44 104 ALA A N 1
ATOM 767 C CA . ALA A 1 104 ? 0.125 5.554 -12.826 1.00 73.44 104 ALA A CA 1
ATOM 768 C C . ALA A 1 104 ? 1.334 5.285 -13.700 1.00 73.44 104 ALA A C 1
ATOM 770 O O . ALA A 1 104 ? 2.338 6.003 -13.641 1.00 73.44 104 ALA A O 1
ATOM 771 N N . ARG A 1 105 ? 1.249 4.208 -14.483 1.00 68.81 105 ARG A N 1
ATOM 772 C CA . ARG A 1 105 ? 2.318 3.809 -15.390 1.00 68.81 105 ARG A CA 1
ATOM 773 C C . ARG A 1 105 ? 1.759 3.533 -16.778 1.00 68.81 105 ARG A C 1
ATOM 775 O O . ARG A 1 105 ? 0.836 2.734 -16.895 1.00 68.81 105 ARG A O 1
ATOM 782 N N . PRO A 1 106 ? 2.375 4.107 -17.827 1.00 59.97 106 PRO A N 1
ATOM 783 C CA . PRO A 1 106 ? 2.019 3.794 -19.210 1.00 59.97 106 PRO A CA 1
ATOM 784 C C . PRO A 1 106 ? 2.195 2.308 -19.546 1.00 59.97 106 PRO A C 1
ATOM 786 O O . PRO A 1 106 ? 1.531 1.790 -20.434 1.00 59.97 106 PRO A O 1
ATOM 789 N N . GLN A 1 107 ? 3.107 1.626 -18.844 1.00 60.00 107 GLN A N 1
ATOM 790 C CA . GLN A 1 107 ? 3.358 0.196 -18.976 1.00 60.00 107 GLN A CA 1
ATOM 791 C C . GLN A 1 107 ? 3.476 -0.396 -17.571 1.00 60.00 107 GLN A C 1
ATOM 793 O O . GLN A 1 107 ? 4.481 -0.204 -16.879 1.00 60.00 107 GLN A O 1
ATOM 798 N N . ALA A 1 108 ? 2.424 -1.077 -17.114 1.00 62.69 108 ALA A N 1
ATOM 799 C CA . ALA A 1 108 ? 2.548 -1.956 -15.959 1.00 62.69 108 ALA A CA 1
ATOM 800 C C . ALA A 1 108 ? 3.579 -3.055 -16.289 1.00 62.69 108 ALA A C 1
ATOM 802 O O . ALA A 1 108 ? 3.648 -3.480 -17.445 1.00 62.69 108 ALA A O 1
ATOM 803 N N . PRO A 1 109 ? 4.396 -3.518 -15.323 1.00 68.62 109 PRO A N 1
ATOM 804 C CA . PRO A 1 109 ? 5.291 -4.638 -15.573 1.00 68.62 109 PRO A CA 1
ATOM 805 C C . PRO A 1 109 ? 4.448 -5.834 -16.021 1.00 68.62 109 PRO A C 1
ATOM 807 O O . PRO A 1 109 ? 3.489 -6.201 -15.339 1.00 68.62 109 PRO A O 1
ATOM 810 N N . ALA A 1 110 ? 4.771 -6.394 -17.187 1.00 75.31 110 ALA A N 1
ATOM 811 C CA . ALA A 1 110 ? 4.036 -7.524 -17.738 1.00 75.31 110 ALA A CA 1
ATOM 812 C C . ALA A 1 110 ? 4.010 -8.678 -16.723 1.00 75.31 110 ALA A C 1
ATOM 814 O O . ALA A 1 110 ? 5.039 -9.001 -16.118 1.00 75.31 110 ALA A O 1
ATOM 815 N N . GLY A 1 111 ? 2.833 -9.269 -16.515 1.00 85.94 111 GLY A N 1
ATOM 816 C CA . GLY A 1 111 ?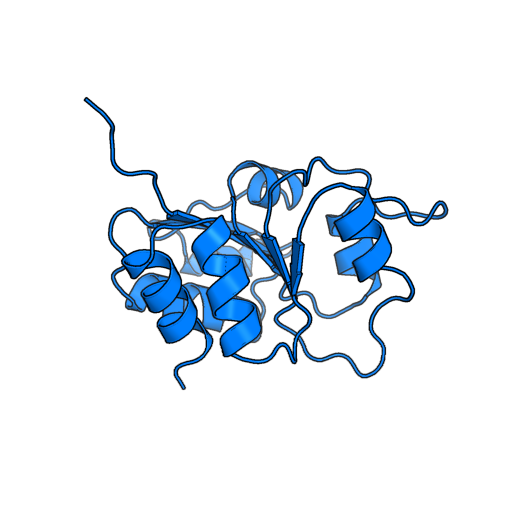 2.664 -10.393 -15.598 1.00 85.94 111 GLY A CA 1
ATOM 817 C C . GLY A 1 111 ? 2.646 -10.029 -14.109 1.00 85.94 111 GLY A C 1
ATOM 818 O O . GLY A 1 111 ? 2.583 -10.936 -13.286 1.00 85.94 111 GLY A O 1
ATOM 819 N N . LEU A 1 112 ? 2.761 -8.748 -13.716 1.00 89.00 112 LEU A N 1
ATOM 820 C CA . LEU A 1 112 ? 2.844 -8.381 -12.292 1.00 89.00 112 LEU A CA 1
ATOM 821 C C . LEU A 1 112 ? 1.576 -8.764 -11.528 1.00 89.00 112 LEU A C 1
ATOM 823 O O . LEU A 1 112 ? 1.670 -9.295 -10.425 1.00 89.00 112 LEU A O 1
ATOM 827 N N . ARG A 1 113 ? 0.403 -8.476 -12.099 1.00 91.12 113 ARG A N 1
ATOM 828 C CA . ARG A 1 113 ? -0.873 -8.819 -11.468 1.00 91.12 113 ARG A CA 1
ATOM 829 C C . ARG A 1 113 ? -0.975 -10.329 -11.295 1.00 91.12 113 ARG A C 1
ATOM 831 O O . ARG A 1 113 ? -1.216 -10.795 -10.191 1.00 91.12 113 ARG A O 1
ATOM 838 N N . GLU A 1 114 ? -0.720 -11.064 -12.369 1.00 93.00 114 GLU A N 1
ATOM 839 C CA . GLU A 1 114 ? -0.785 -12.519 -12.410 1.00 93.00 114 GLU A CA 1
ATOM 840 C C . GLU A 1 114 ? 0.186 -13.148 -11.404 1.00 93.00 114 GLU A C 1
ATOM 842 O O . GLU A 1 114 ? -0.176 -14.093 -10.712 1.00 93.00 114 GLU A O 1
ATOM 847 N N . ALA A 1 115 ? 1.396 -12.601 -11.266 1.00 94.12 115 ALA A N 1
ATOM 848 C CA . ALA A 1 115 ? 2.384 -13.074 -10.301 1.00 94.12 115 ALA A CA 1
ATOM 849 C C . ALA A 1 115 ? 1.953 -12.830 -8.845 1.00 94.12 115 ALA A C 1
ATOM 851 O O . ALA A 1 115 ? 2.116 -13.709 -7.999 1.00 94.12 115 ALA A O 1
ATOM 852 N N . VAL A 1 116 ? 1.389 -11.654 -8.549 1.00 94.81 116 VAL A N 1
ATOM 853 C CA . VAL A 1 116 ? 0.869 -11.318 -7.212 1.00 94.81 116 VAL A CA 1
ATOM 854 C C . VAL A 1 116 ? -0.333 -12.202 -6.859 1.00 94.81 116 VAL A C 1
ATOM 856 O O . VAL A 1 116 ? -0.385 -12.758 -5.762 1.00 94.81 116 VAL A O 1
ATOM 859 N N . GLU A 1 117 ? -1.249 -12.403 -7.806 1.00 94.69 117 GLU A N 1
ATOM 860 C CA . GLU A 1 117 ? -2.426 -13.262 -7.638 1.00 94.69 117 GLU A CA 1
ATOM 861 C C . GLU A 1 117 ? -2.034 -14.744 -7.497 1.00 94.69 117 GLU A C 1
ATOM 863 O O . GLU A 1 117 ? -2.554 -15.437 -6.621 1.00 94.69 117 GLU A O 1
ATOM 868 N N . ALA A 1 118 ? -1.041 -15.223 -8.256 1.00 95.88 118 ALA A N 1
ATOM 869 C CA . ALA A 1 118 ? -0.490 -16.574 -8.114 1.00 95.88 118 ALA A CA 1
ATOM 870 C C . ALA A 1 118 ? 0.186 -16.805 -6.749 1.00 95.88 118 ALA A C 1
ATOM 872 O O . ALA A 1 118 ? 0.130 -17.912 -6.210 1.00 95.88 118 ALA A O 1
ATOM 873 N N . ALA A 1 119 ? 0.770 -15.761 -6.153 1.00 95.88 119 ALA A N 1
ATOM 874 C CA . ALA A 1 119 ? 1.301 -15.795 -4.789 1.00 95.88 119 ALA A CA 1
ATOM 875 C C . ALA A 1 119 ? 0.201 -15.732 -3.704 1.00 95.88 119 ALA A C 1
ATOM 877 O O . ALA A 1 119 ? 0.486 -15.849 -2.510 1.00 95.88 119 ALA A O 1
ATOM 878 N N . GLY A 1 120 ? -1.070 -15.609 -4.101 1.00 95.62 120 GLY A N 1
ATOM 879 C CA . GLY A 1 120 ? -2.226 -15.614 -3.208 1.00 95.62 120 GLY A CA 1
ATOM 880 C C . GLY A 1 120 ? -2.545 -14.255 -2.591 1.00 95.62 120 GLY A C 1
ATOM 881 O O . GLY A 1 120 ? -3.145 -14.220 -1.516 1.00 95.62 120 GLY A O 1
ATOM 882 N N . ALA A 1 121 ? -2.124 -13.161 -3.224 1.00 95.75 121 ALA A N 1
ATOM 883 C CA . ALA A 1 121 ? -2.426 -11.790 -2.826 1.00 95.75 121 ALA A CA 1
ATOM 884 C C . ALA A 1 121 ? -3.342 -11.108 -3.851 1.00 95.75 121 ALA A C 1
ATOM 886 O O . ALA A 1 121 ? -3.342 -11.456 -5.027 1.00 95.75 121 ALA A O 1
ATOM 887 N N . ASP A 1 122 ? -4.082 -10.091 -3.424 1.00 95.12 122 ASP A N 1
ATOM 888 C CA . ASP A 1 122 ? -4.869 -9.261 -4.334 1.00 95.12 122 ASP A CA 1
ATOM 889 C C . ASP A 1 122 ? -4.018 -8.089 -4.855 1.00 95.12 122 ASP A C 1
ATOM 891 O O . ASP A 1 122 ? -3.274 -7.464 -4.093 1.00 95.12 122 ASP A O 1
ATOM 895 N N . TYR A 1 123 ? -4.147 -7.745 -6.141 1.00 92.44 123 TYR A N 1
ATOM 896 C CA . TYR A 1 123 ? -3.438 -6.612 -6.751 1.00 92.44 123 TYR A CA 1
ATOM 897 C C . TYR A 1 123 ? -4.390 -5.522 -7.254 1.00 92.44 123 TYR A C 1
ATOM 899 O O . TYR A 1 123 ? -5.326 -5.785 -8.016 1.00 92.44 123 TYR A O 1
ATOM 907 N N . VAL A 1 124 ? -4.098 -4.271 -6.893 1.00 91.38 124 VAL A N 1
ATOM 908 C CA . VAL A 1 124 ? -4.814 -3.069 -7.338 1.00 91.38 124 VAL A CA 1
ATOM 909 C C . VAL A 1 124 ? -3.871 -2.202 -8.177 1.00 91.38 124 VAL A C 1
ATOM 911 O O . VAL A 1 124 ? -2.875 -1.692 -7.647 1.00 91.38 124 VAL A O 1
ATOM 914 N N . PRO A 1 125 ? -4.145 -2.011 -9.480 1.00 88.19 125 PRO A N 1
ATOM 915 C CA . PRO A 1 125 ? -3.404 -1.057 -10.290 1.00 88.19 125 PRO A CA 1
ATOM 916 C C . PRO A 1 125 ? -3.773 0.386 -9.914 1.00 88.19 125 PRO A C 1
ATOM 918 O O . PRO A 1 125 ? -4.746 0.658 -9.216 1.00 88.19 125 PRO A O 1
ATOM 921 N N . ASP A 1 126 ? -3.011 1.327 -10.445 1.00 81.31 126 ASP A N 1
ATOM 922 C CA . ASP A 1 126 ? -3.158 2.772 -10.249 1.00 81.31 126 ASP A CA 1
ATOM 923 C C . ASP A 1 126 ? -4.512 3.352 -10.678 1.00 81.31 126 ASP A C 1
ATOM 925 O O . ASP A 1 126 ? -4.919 4.394 -10.173 1.00 81.31 126 ASP A O 1
ATOM 929 N N . HIS A 1 127 ? -5.208 2.678 -11.590 1.00 72.94 127 HIS A N 1
ATOM 930 C CA . HIS A 1 127 ? -6.462 3.124 -12.196 1.00 72.94 127 HIS A CA 1
ATOM 931 C C . HIS A 1 127 ? -7.646 2.212 -11.834 1.00 72.94 127 HIS A C 1
ATOM 933 O O . HIS A 1 127 ? -8.613 2.110 -12.590 1.00 72.94 127 HIS A O 1
ATOM 939 N N . ALA A 1 128 ? -7.579 1.510 -10.699 1.00 75.38 128 ALA A N 1
ATOM 940 C CA . ALA A 1 128 ? -8.699 0.693 -10.246 1.00 75.38 128 ALA A CA 1
ATOM 941 C C . ALA A 1 128 ? -9.948 1.548 -9.978 1.00 75.38 128 ALA A C 1
ATOM 943 O O . ALA A 1 128 ? -9.875 2.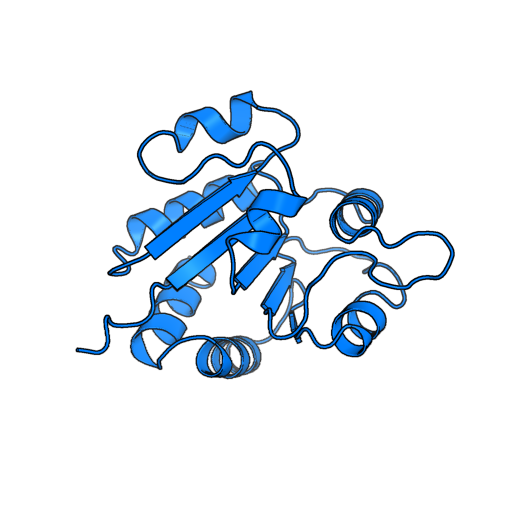626 -9.385 1.00 75.38 128 ALA A O 1
ATOM 944 N N . GLY A 1 129 ? -11.114 1.050 -10.395 1.00 78.62 129 GLY A N 1
ATOM 945 C CA . GLY A 1 129 ? -12.386 1.711 -10.113 1.00 78.62 129 GLY A CA 1
ATOM 946 C C . GLY A 1 129 ? -12.695 1.713 -8.613 1.00 78.62 129 GLY A C 1
ATOM 947 O O . GLY A 1 129 ? -12.426 0.733 -7.918 1.00 78.62 129 GLY A O 1
ATOM 948 N N . ALA A 1 130 ? -13.320 2.786 -8.118 1.00 79.38 130 ALA A N 1
ATOM 949 C CA . ALA A 1 130 ? -13.633 2.951 -6.695 1.00 79.38 130 ALA A CA 1
ATOM 950 C C . ALA A 1 130 ? -14.431 1.770 -6.106 1.00 79.38 130 ALA A C 1
ATOM 952 O O . ALA A 1 130 ? -14.116 1.296 -5.020 1.00 79.38 130 ALA A O 1
ATOM 953 N N . ALA A 1 131 ? -15.407 1.237 -6.850 1.00 82.06 131 ALA A N 1
ATOM 954 C CA . ALA A 1 131 ? -16.205 0.090 -6.411 1.00 82.06 131 ALA A CA 1
ATOM 955 C C . ALA A 1 131 ? -15.375 -1.199 -6.259 1.00 82.06 131 ALA A C 1
ATOM 957 O O . ALA A 1 131 ? -15.571 -1.945 -5.303 1.00 82.06 131 ALA A O 1
ATOM 958 N N . GLN A 1 132 ? -14.425 -1.445 -7.171 1.00 84.88 132 GLN A N 1
ATOM 959 C CA . GLN A 1 132 ? -13.523 -2.599 -7.088 1.00 84.88 132 GLN A CA 1
ATOM 960 C C . GLN A 1 132 ? -12.605 -2.478 -5.870 1.00 84.88 132 GLN A C 1
ATOM 962 O O . GLN A 1 132 ? -12.414 -3.443 -5.135 1.00 84.88 132 GLN A O 1
ATOM 967 N N . LEU A 1 133 ? -12.050 -1.286 -5.650 1.00 86.00 133 LEU A N 1
ATOM 968 C CA . LEU A 1 133 ? -11.202 -1.020 -4.498 1.00 86.00 133 LEU A CA 1
ATOM 969 C C . LEU A 1 133 ? -11.967 -1.208 -3.181 1.00 86.00 133 LEU A C 1
ATOM 971 O O . LEU A 1 133 ? -11.443 -1.836 -2.265 1.00 86.00 133 LEU A O 1
ATOM 975 N N . GLU A 1 134 ? -13.191 -0.686 -3.076 1.00 86.00 134 GLU A N 1
ATOM 976 C CA . GLU A 1 134 ? -14.011 -0.866 -1.876 1.00 86.00 134 GLU A CA 1
ATOM 977 C C . GLU A 1 134 ? -14.280 -2.343 -1.571 1.00 86.00 134 GLU A C 1
ATOM 979 O O . GLU A 1 134 ? -14.190 -2.740 -0.409 1.00 86.00 134 GLU A O 1
ATOM 984 N N . ASP A 1 135 ? -14.589 -3.157 -2.587 1.00 88.81 135 ASP A N 1
ATOM 985 C CA . ASP A 1 135 ? -14.802 -4.596 -2.404 1.00 88.81 135 ASP A CA 1
ATOM 986 C C . ASP A 1 135 ? -13.541 -5.283 -1.862 1.00 88.81 135 ASP A C 1
ATOM 988 O O . ASP A 1 135 ? -13.600 -5.994 -0.860 1.00 88.81 135 ASP A O 1
ATOM 992 N N . LEU A 1 136 ? -12.379 -4.996 -2.456 1.00 90.19 136 LEU A N 1
ATOM 993 C CA . LEU A 1 136 ? -11.098 -5.550 -2.012 1.00 90.19 136 LEU A CA 1
ATOM 994 C C . LEU A 1 136 ? -10.735 -5.107 -0.588 1.00 90.19 136 LEU A C 1
ATOM 996 O O . LEU A 1 136 ? -10.290 -5.919 0.222 1.00 90.19 136 LEU A O 1
ATOM 1000 N N . LEU A 1 137 ? -10.981 -3.843 -0.237 1.00 89.69 137 LEU A N 1
ATOM 1001 C CA . LEU A 1 137 ? -10.747 -3.344 1.118 1.00 89.69 137 LEU A CA 1
ATOM 1002 C C . LEU A 1 137 ? -11.672 -4.010 2.146 1.00 89.69 137 LEU A C 1
ATOM 1004 O O . LEU A 1 137 ? -11.217 -4.313 3.247 1.00 89.69 137 LEU A O 1
ATOM 1008 N N . ARG A 1 138 ? -12.936 -4.294 1.800 1.00 89.31 138 ARG A N 1
ATOM 1009 C CA . ARG A 1 138 ? -13.889 -4.996 2.686 1.00 89.31 138 ARG A CA 1
ATOM 1010 C C . ARG A 1 138 ? -13.520 -6.455 2.948 1.00 89.31 138 ARG A C 1
ATOM 1012 O O . ARG A 1 138 ? -13.950 -7.014 3.952 1.00 89.31 138 ARG A O 1
ATOM 1019 N N . ARG A 1 139 ? -12.718 -7.079 2.081 1.00 88.75 139 ARG A N 1
ATOM 1020 C CA . ARG A 1 139 ? -12.161 -8.422 2.332 1.00 88.75 139 ARG A CA 1
ATOM 1021 C C . ARG A 1 139 ? -11.064 -8.404 3.397 1.00 88.75 139 ARG A C 1
ATOM 1023 O O . ARG A 1 139 ? -10.772 -9.441 3.986 1.00 88.75 139 ARG A O 1
ATOM 1030 N N . ARG A 1 140 ? -10.447 -7.240 3.635 1.00 87.25 140 ARG A N 1
ATOM 1031 C CA . ARG A 1 140 ? -9.300 -7.083 4.540 1.00 87.25 140 ARG A CA 1
ATOM 1032 C C . ARG A 1 140 ? -9.645 -6.380 5.846 1.00 87.25 140 ARG A C 1
ATOM 1034 O O . ARG A 1 140 ? -9.084 -6.709 6.886 1.00 87.25 140 ARG A O 1
ATOM 1041 N N . PHE A 1 141 ? -10.568 -5.432 5.788 1.00 86.06 141 PHE A N 1
ATOM 1042 C CA . PHE A 1 141 ? -10.989 -4.615 6.913 1.00 86.06 141 PHE A CA 1
ATOM 1043 C C . PHE A 1 141 ? -12.506 -4.681 7.076 1.00 86.06 141 PHE A C 1
ATOM 1045 O O . PHE A 1 141 ? -13.230 -4.991 6.131 1.00 86.06 141 PHE A O 1
ATOM 1052 N N . ASP A 1 142 ? -13.011 -4.335 8.261 1.00 86.81 142 ASP A N 1
ATOM 1053 C CA . ASP A 1 142 ? -14.449 -4.113 8.413 1.00 86.81 142 ASP A CA 1
ATOM 1054 C C . ASP A 1 142 ? -14.947 -2.973 7.505 1.00 86.81 142 ASP A C 1
ATOM 1056 O O . ASP A 1 142 ? -14.178 -2.165 6.975 1.00 86.81 142 ASP A O 1
ATOM 1060 N N . ALA A 1 143 ? -16.266 -2.894 7.329 1.00 84.62 143 ALA A N 1
ATOM 1061 C CA . ALA A 1 143 ? -16.880 -1.945 6.408 1.00 84.62 143 ALA A CA 1
ATOM 1062 C C . ALA A 1 143 ? -16.574 -0.472 6.738 1.00 84.62 143 ALA A C 1
ATOM 1064 O O . ALA A 1 143 ? -16.446 0.337 5.815 1.00 84.62 143 ALA A O 1
ATOM 1065 N N . ALA A 1 144 ? -16.452 -0.115 8.021 1.00 84.19 144 ALA A N 1
ATOM 1066 C CA . ALA A 1 144 ? -16.172 1.257 8.435 1.00 84.19 144 ALA A CA 1
ATOM 1067 C C . ALA A 1 144 ? -14.734 1.645 8.070 1.00 84.19 144 ALA A C 1
ATOM 1069 O O . ALA A 1 144 ? -14.507 2.696 7.467 1.00 84.19 144 ALA A O 1
ATOM 1070 N N . ARG A 1 145 ? -13.776 0.759 8.351 1.00 86.19 145 ARG A N 1
ATOM 1071 C CA . ARG A 1 145 ? -12.361 0.939 8.011 1.00 86.19 145 ARG A CA 1
ATOM 1072 C C . ARG A 1 145 ? -12.123 0.921 6.512 1.00 86.19 145 ARG A C 1
ATOM 1074 O O . ARG A 1 145 ? -11.452 1.814 6.007 1.00 86.19 145 ARG A O 1
ATOM 1081 N N . ALA A 1 146 ? -12.711 -0.032 5.790 1.00 87.81 146 ALA A N 1
ATOM 1082 C CA . ALA A 1 146 ? -12.617 -0.092 4.334 1.00 87.81 146 ALA A CA 1
ATOM 1083 C C . ALA A 1 146 ? -13.080 1.228 3.695 1.00 87.81 146 ALA A C 1
ATOM 1085 O O . ALA A 1 146 ? -12.383 1.789 2.849 1.00 87.81 146 ALA A O 1
ATOM 1086 N N . ARG A 1 147 ? -14.210 1.775 4.164 1.00 85.81 147 ARG A N 1
ATOM 1087 C CA . ARG A 1 147 ? -14.730 3.068 3.705 1.00 85.81 147 ARG A CA 1
ATOM 1088 C C . ARG A 1 147 ? -13.807 4.230 4.061 1.00 85.81 147 ARG A C 1
ATOM 1090 O O . ARG A 1 147 ? -13.598 5.101 3.226 1.00 85.81 147 ARG A O 1
ATOM 1097 N N . ALA A 1 148 ? -13.264 4.262 5.273 1.00 87.12 148 ALA A N 1
ATOM 1098 C CA . ALA A 1 148 ? -12.378 5.337 5.708 1.00 87.12 148 ALA A CA 1
ATOM 1099 C C . ALA A 1 148 ? -11.024 5.316 4.975 1.00 87.12 148 ALA A C 1
ATOM 1101 O O . ALA A 1 148 ? -10.554 6.373 4.560 1.00 87.12 148 ALA A O 1
ATOM 1102 N N . VAL A 1 149 ? -10.443 4.138 4.713 1.00 89.31 149 VAL A N 1
ATOM 1103 C CA . VAL A 1 149 ? -9.242 3.998 3.868 1.00 89.31 149 VAL A CA 1
ATOM 1104 C C . VAL A 1 149 ? -9.537 4.447 2.438 1.00 89.31 149 VAL A C 1
ATOM 1106 O O . VAL A 1 149 ? -8.783 5.248 1.886 1.00 89.31 149 VAL A O 1
ATOM 1109 N N . ALA A 1 150 ? -10.645 3.990 1.844 1.00 88.44 150 ALA A N 1
ATOM 1110 C CA . ALA A 1 150 ? -11.050 4.420 0.508 1.00 88.44 150 ALA A CA 1
ATOM 1111 C C . ALA A 1 150 ? -11.249 5.942 0.446 1.00 88.44 150 ALA A C 1
ATOM 1113 O O . ALA A 1 150 ? -10.705 6.590 -0.443 1.00 88.44 150 ALA A O 1
ATOM 1114 N N . ALA A 1 151 ? -11.950 6.530 1.419 1.00 87.44 151 ALA A N 1
ATOM 1115 C CA . ALA A 1 151 ? -12.175 7.970 1.496 1.00 87.44 151 ALA A CA 1
ATOM 1116 C C . ALA A 1 151 ? -10.868 8.759 1.670 1.00 87.44 151 ALA A C 1
ATOM 1118 O O . ALA A 1 151 ? -10.675 9.760 0.990 1.00 87.44 151 ALA A O 1
ATOM 1119 N N . ALA A 1 152 ? -9.947 8.299 2.522 1.00 88.38 152 ALA A N 1
ATOM 1120 C CA . ALA A 1 152 ? -8.650 8.947 2.718 1.00 88.38 152 ALA A CA 1
ATOM 1121 C C . ALA A 1 152 ? -7.780 8.909 1.452 1.00 88.38 152 ALA A C 1
ATOM 1123 O O . ALA A 1 152 ? -7.034 9.846 1.173 1.00 88.38 152 ALA A O 1
ATOM 1124 N N . MET A 1 153 ? -7.863 7.823 0.682 1.00 87.56 153 MET A N 1
ATOM 1125 C CA . MET A 1 153 ? -7.013 7.618 -0.489 1.00 87.56 153 MET A CA 1
ATOM 1126 C C . MET A 1 153 ? -7.594 8.224 -1.773 1.00 87.56 153 MET A C 1
ATOM 1128 O O . MET A 1 153 ? -6.833 8.764 -2.577 1.00 87.56 153 MET A O 1
ATOM 1132 N N . LEU A 1 154 ? -8.918 8.164 -1.950 1.00 82.12 154 LEU A N 1
ATOM 1133 C CA . LEU A 1 154 ? -9.641 8.679 -3.120 1.00 82.12 154 LEU A CA 1
ATOM 1134 C C . LEU A 1 154 ? -10.144 10.119 -2.940 1.00 82.12 154 LEU A C 1
ATOM 1136 O O . LEU A 1 154 ? -10.446 10.779 -3.929 1.00 82.12 154 LEU A O 1
ATOM 1140 N N . GLY A 1 155 ? -10.249 10.604 -1.702 1.00 65.50 155 GLY A N 1
ATOM 1141 C CA . GLY A 1 155 ? -10.672 11.964 -1.391 1.00 65.50 155 GLY A CA 1
ATOM 1142 C C . GLY A 1 155 ? -9.561 12.978 -1.651 1.00 65.50 155 GLY A C 1
ATOM 1143 O O . GLY A 1 155 ? -8.661 13.157 -0.827 1.00 65.50 155 GLY A O 1
ATOM 1144 N N . ALA A 1 156 ? -9.644 13.644 -2.799 1.00 45.78 156 ALA A N 1
ATOM 1145 C CA . ALA A 1 156 ? -9.079 14.962 -3.070 1.00 45.78 156 ALA A CA 1
ATOM 1146 C C . ALA A 1 156 ? -10.077 15.741 -3.930 1.00 45.78 156 ALA A C 1
ATOM 1148 O O . ALA A 1 156 ? -10.470 15.197 -4.986 1.00 45.78 156 ALA A O 1
#

pLDDT: mean 88.67, std 11.15, range [37.53, 98.44]

Radius of gyration: 14.57 Å; chains: 1; bounding box: 33×32×44 Å

Organism: NCBI:txid1983456